Protein AF-A0A0A1Q4S9-F1 (afdb_monomer_lite)

Structure (mmCIF, N/CA/C/O backbone):
data_AF-A0A0A1Q4S9-F1
#
_entry.id   AF-A0A0A1Q4S9-F1
#
loop_
_atom_site.group_PDB
_atom_site.id
_atom_site.type_symbol
_atom_site.label_atom_id
_atom_site.label_alt_id
_atom_site.label_comp_id
_atom_site.label_asym_id
_atom_site.label_entity_id
_atom_site.label_seq_id
_atom_site.pdbx_PDB_ins_code
_atom_site.Cartn_x
_atom_site.Cartn_y
_atom_site.Cartn_z
_atom_site.occupancy
_atom_site.B_iso_or_equiv
_atom_site.auth_seq_id
_atom_site.auth_comp_id
_atom_site.auth_asym_id
_atom_site.auth_atom_id
_atom_site.pdbx_PDB_model_num
ATOM 1 N N . MET A 1 1 ? -1.824 -5.952 11.118 1.00 76.00 1 MET A N 1
ATOM 2 C CA . MET A 1 1 ? -1.906 -4.860 10.124 1.00 76.00 1 MET A CA 1
ATOM 3 C C . MET A 1 1 ? -1.605 -5.470 8.769 1.00 76.00 1 MET A C 1
ATOM 5 O O . MET A 1 1 ? -0.737 -6.333 8.721 1.00 76.00 1 MET A O 1
ATOM 9 N N . ALA A 1 2 ? -2.362 -5.123 7.727 1.00 86.25 2 ALA A N 1
ATOM 10 C CA . ALA A 1 2 ? -2.169 -5.688 6.393 1.00 86.25 2 ALA A CA 1
ATOM 11 C C . ALA A 1 2 ? -1.503 -4.663 5.475 1.00 86.25 2 ALA A C 1
ATOM 13 O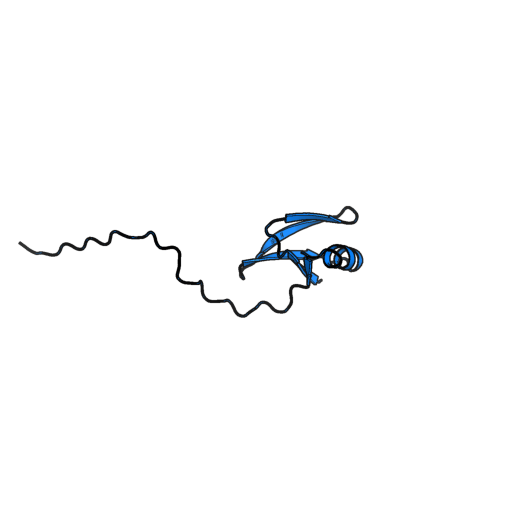 O . ALA A 1 2 ? -1.802 -3.471 5.551 1.00 86.25 2 ALA A O 1
ATOM 14 N N . LEU A 1 3 ? -0.626 -5.150 4.604 1.00 92.88 3 LEU A N 1
ATOM 15 C CA . LEU A 1 3 ? -0.013 -4.357 3.553 1.00 92.88 3 LEU A CA 1
ATOM 16 C C . LEU A 1 3 ? -0.795 -4.610 2.261 1.00 92.88 3 LEU A C 1
ATOM 18 O O . LEU A 1 3 ? -0.988 -5.763 1.871 1.00 92.88 3 LEU A O 1
ATOM 22 N N . ILE A 1 4 ? -1.279 -3.552 1.617 1.00 94.00 4 ILE A N 1
ATOM 23 C CA . ILE A 1 4 ? -1.986 -3.645 0.335 1.00 94.00 4 ILE A CA 1
ATOM 24 C C . ILE A 1 4 ? -1.089 -3.082 -0.753 1.00 94.00 4 ILE A C 1
ATOM 26 O O . ILE A 1 4 ? -0.521 -2.011 -0.587 1.00 94.00 4 ILE A O 1
ATOM 30 N N . GLU A 1 5 ? -0.977 -3.802 -1.863 1.00 94.31 5 GLU A N 1
ATOM 31 C CA . GLU A 1 5 ? -0.270 -3.390 -3.069 1.00 94.31 5 GLU A CA 1
ATOM 32 C C . GLU A 1 5 ? -1.252 -2.836 -4.108 1.00 94.31 5 GLU A C 1
ATOM 34 O O . GLU A 1 5 ? -2.268 -3.466 -4.402 1.00 94.31 5 GLU A O 1
ATOM 39 N N . CYS A 1 6 ? -0.905 -1.696 -4.700 1.00 93.25 6 CYS A N 1
ATOM 40 C CA . CYS A 1 6 ? -1.510 -1.126 -5.894 1.00 93.25 6 CYS A CA 1
ATOM 41 C C . CYS A 1 6 ? -0.712 -1.554 -7.133 1.00 93.25 6 CYS A C 1
ATOM 43 O O . CYS A 1 6 ? 0.433 -1.145 -7.328 1.00 93.25 6 CYS A O 1
ATOM 45 N N . THR A 1 7 ? -1.316 -2.342 -8.018 1.00 91.06 7 THR A N 1
ATOM 46 C CA . THR A 1 7 ? -0.642 -2.817 -9.239 1.00 91.06 7 THR A CA 1
ATOM 47 C C . THR A 1 7 ? -0.693 -1.808 -10.387 1.00 91.06 7 THR A C 1
ATOM 49 O O . THR A 1 7 ? -0.048 -2.017 -11.410 1.00 91.06 7 THR A O 1
ATOM 52 N N . HIS A 1 8 ? -1.474 -0.732 -10.248 1.00 89.50 8 HIS A N 1
ATOM 53 C CA . HIS A 1 8 ? -1.641 0.288 -11.286 1.00 89.50 8 HIS A CA 1
ATOM 54 C C . HIS A 1 8 ? -0.561 1.381 -11.235 1.00 89.50 8 HIS A C 1
ATOM 56 O O . HIS A 1 8 ? -0.321 2.049 -12.238 1.00 89.50 8 HIS A O 1
ATOM 62 N N . GLY A 1 9 ? 0.115 1.550 -10.095 1.00 88.81 9 GLY A N 1
ATOM 63 C CA . GLY A 1 9 ? 1.139 2.576 -9.917 1.00 88.81 9 GLY A CA 1
ATOM 64 C C . GLY A 1 9 ? 0.980 3.375 -8.621 1.00 88.81 9 GLY A C 1
ATOM 65 O O . GLY A 1 9 ? 0.230 2.959 -7.730 1.00 88.81 9 GLY A O 1
ATOM 66 N N . PRO A 1 10 ? 1.662 4.531 -8.514 1.00 91.31 10 PRO A N 1
ATOM 67 C CA . PRO A 1 10 ? 1.524 5.417 -7.368 1.00 91.31 10 PRO A CA 1
ATOM 68 C C . PRO A 1 10 ? 0.102 5.974 -7.327 1.00 91.31 10 PRO A C 1
ATOM 70 O O . PRO A 1 10 ? -0.417 6.464 -8.331 1.00 91.31 10 PRO A O 1
ATOM 73 N N . SER A 1 11 ? -0.539 5.885 -6.166 1.00 92.25 11 SER A N 1
ATOM 74 C CA . SER A 1 11 ? -1.930 6.300 -6.006 1.00 92.25 11 SER A CA 1
ATOM 75 C C . SER A 1 11 ? -2.195 6.764 -4.585 1.00 92.25 11 SER A C 1
ATOM 77 O O . SER A 1 11 ? -1.645 6.224 -3.632 1.00 92.25 11 SER A O 1
ATOM 79 N N . THR A 1 12 ? -3.132 7.694 -4.441 1.00 94.88 12 THR A N 1
ATOM 80 C CA . THR A 1 12 ? -3.753 8.024 -3.156 1.00 94.88 12 THR A CA 1
ATOM 81 C C . THR A 1 12 ? -5.223 7.635 -3.227 1.00 94.88 12 THR A C 1
ATOM 83 O O . THR A 1 12 ? -5.888 7.946 -4.213 1.00 94.88 12 THR A O 1
ATOM 86 N N . 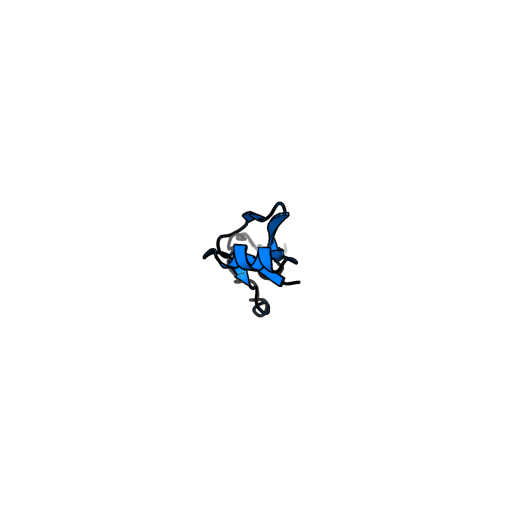ASN A 1 13 ? -5.724 6.914 -2.228 1.00 92.75 13 ASN A N 1
ATOM 87 C CA . ASN A 1 13 ? -7.125 6.512 -2.136 1.00 92.75 13 ASN A CA 1
ATOM 88 C C . ASN A 1 13 ? -7.736 6.961 -0.815 1.00 92.75 13 ASN A C 1
ATOM 90 O O . ASN A 1 13 ? -7.101 6.884 0.232 1.00 92.75 13 ASN A O 1
ATOM 94 N N . HIS A 1 14 ? -8.993 7.393 -0.876 1.00 94.50 14 HIS A N 1
ATOM 95 C CA . HIS A 1 14 ? -9.776 7.762 0.295 1.00 94.50 14 HIS A CA 1
ATOM 96 C C . HIS A 1 14 ? -10.852 6.709 0.539 1.00 94.50 14 HIS A C 1
ATOM 98 O O . HIS A 1 14 ? -11.724 6.504 -0.303 1.00 94.50 14 HIS A O 1
ATOM 104 N N . VAL A 1 15 ? -10.796 6.053 1.697 1.00 94.00 15 VAL A N 1
ATOM 105 C CA . VAL A 1 15 ? -11.730 4.995 2.095 1.00 94.00 15 VAL A CA 1
ATOM 106 C C . VAL A 1 15 ? -12.189 5.268 3.518 1.00 94.00 15 VAL A C 1
ATOM 108 O O . VAL A 1 15 ? -11.363 5.455 4.405 1.00 94.00 15 VAL A O 1
ATOM 111 N N . ASN A 1 16 ? -13.506 5.342 3.734 1.00 91.56 16 ASN A N 1
ATOM 112 C CA . ASN A 1 16 ? -14.115 5.567 5.053 1.00 91.56 16 ASN A CA 1
ATOM 113 C C . ASN A 1 16 ? -13.519 6.757 5.838 1.00 91.56 16 ASN A C 1
ATOM 115 O O . ASN A 1 16 ? -13.363 6.705 7.054 1.00 91.56 16 ASN A O 1
ATOM 119 N N . GLY A 1 17 ? -13.166 7.839 5.137 1.00 91.88 17 GLY A N 1
ATOM 120 C CA . GLY A 1 17 ? -12.562 9.033 5.743 1.00 91.88 17 GLY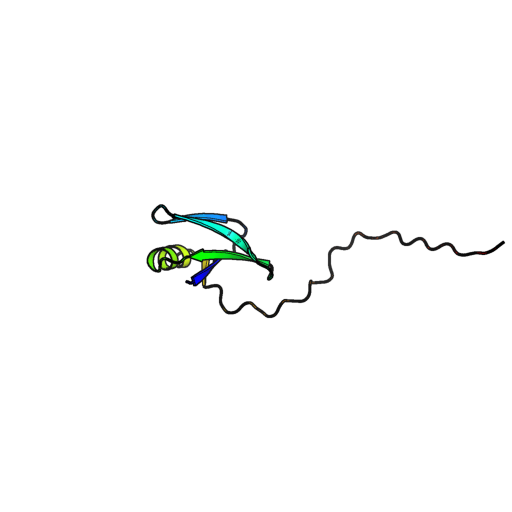 A CA 1
ATOM 121 C C . GLY A 1 17 ? -11.061 8.920 6.039 1.00 91.88 17 GLY A C 1
ATOM 122 O O . GLY A 1 17 ? -10.463 9.904 6.464 1.00 91.88 17 GLY A O 1
ATOM 123 N N . THR A 1 18 ? -10.439 7.771 5.767 1.00 95.75 18 THR A N 1
ATOM 124 C CA . THR A 1 18 ? -8.991 7.565 5.874 1.00 95.75 18 THR A CA 1
ATOM 125 C C . THR A 1 18 ? -8.331 7.691 4.507 1.00 95.75 18 THR A C 1
ATOM 127 O O . THR A 1 18 ? -8.837 7.189 3.502 1.00 95.75 18 THR A O 1
ATOM 130 N N . THR A 1 19 ? -7.185 8.364 4.467 1.00 96.31 19 THR A N 1
ATOM 131 C CA . THR A 1 19 ? -6.369 8.519 3.260 1.00 96.31 19 THR A CA 1
ATOM 132 C C . THR A 1 19 ? -5.236 7.504 3.271 1.00 96.31 19 THR A C 1
ATOM 134 O O . THR A 1 19 ? -4.417 7.507 4.187 1.00 96.31 19 THR A O 1
ATOM 137 N N . TYR A 1 20 ? -5.158 6.682 2.231 1.00 95.25 20 TYR A N 1
ATOM 138 C CA . TYR A 1 20 ? -4.078 5.730 2.005 1.00 95.25 20 TYR A CA 1
ATOM 139 C C . TYR A 1 20 ? -3.237 6.171 0.812 1.00 95.25 20 TYR A C 1
ATOM 141 O O . TYR A 1 20 ? -3.746 6.284 -0.304 1.00 95.25 20 TYR A O 1
ATOM 149 N N . SER A 1 21 ? -1.947 6.400 1.045 1.00 95.94 21 SER A N 1
ATOM 150 C CA . SER A 1 21 ? -0.969 6.695 -0.003 1.00 95.94 21 SER A CA 1
ATOM 151 C C . SER A 1 21 ? -0.161 5.440 -0.306 1.00 95.94 21 SER A C 1
ATOM 153 O O . SER A 1 21 ? 0.481 4.890 0.582 1.00 95.94 21 SER A O 1
ATOM 155 N N . PHE A 1 22 ? -0.220 4.982 -1.555 1.00 94.62 22 PHE A N 1
ATOM 156 C CA . PHE A 1 22 ? 0.497 3.810 -2.042 1.00 94.62 22 PHE A CA 1
ATOM 157 C C . PHE A 1 22 ? 1.844 4.244 -2.615 1.00 94.62 22 PHE A C 1
ATOM 159 O O . PHE A 1 22 ? 1.923 4.740 -3.743 1.00 94.62 22 PHE A O 1
ATOM 166 N N . GLU A 1 23 ? 2.895 4.056 -1.823 1.00 93.44 23 GLU A N 1
ATOM 167 C CA . GLU A 1 23 ? 4.261 4.480 -2.130 1.00 93.44 23 GLU A CA 1
ATOM 168 C C . GLU A 1 23 ? 5.153 3.285 -2.466 1.00 93.44 23 GLU A C 1
ATOM 170 O O . GLU A 1 23 ? 4.839 2.142 -2.143 1.00 93.44 23 GLU A O 1
ATOM 175 N N . ILE A 1 24 ? 6.261 3.540 -3.160 1.00 92.56 24 ILE A N 1
ATOM 176 C CA . ILE A 1 24 ? 7.166 2.477 -3.595 1.00 92.56 24 ILE A CA 1
ATOM 177 C C . ILE A 1 24 ? 7.951 1.896 -2.404 1.00 92.56 24 ILE A C 1
ATOM 179 O O . ILE A 1 24 ? 8.638 2.631 -1.697 1.00 92.56 24 ILE A O 1
ATOM 183 N N . ASP A 1 25 ? 7.871 0.580 -2.193 1.00 88.75 25 ASP A N 1
ATOM 184 C CA . ASP A 1 25 ? 8.687 -0.136 -1.206 1.00 88.75 25 ASP A CA 1
ATOM 185 C C . ASP A 1 25 ? 10.091 -0.467 -1.741 1.00 88.75 25 ASP A C 1
ATOM 187 O O . ASP A 1 25 ? 10.423 -0.259 -2.912 1.00 88.75 25 ASP A O 1
ATOM 191 N N . GLU A 1 26 ? 10.932 -1.054 -0.887 1.00 85.81 26 GLU A N 1
ATOM 192 C CA . GLU A 1 26 ? 12.279 -1.516 -1.257 1.00 85.81 26 GLU A CA 1
ATOM 193 C C . GLU A 1 26 ? 12.295 -2.584 -2.371 1.00 85.81 26 GLU A C 1
ATOM 195 O O . GLU A 1 26 ? 13.353 -2.884 -2.933 1.00 85.81 26 GLU A O 1
ATOM 200 N N . HIS A 1 27 ? 11.142 -3.180 -2.685 1.00 84.62 27 HIS A N 1
ATOM 201 C CA . HIS A 1 27 ? 10.959 -4.200 -3.716 1.00 84.62 27 HIS A CA 1
ATOM 202 C C . HIS A 1 27 ? 10.361 -3.627 -5.009 1.00 84.62 27 HIS A C 1
ATOM 204 O O . HIS A 1 27 ? 10.159 -4.374 -5.969 1.00 84.62 27 HIS A O 1
ATOM 210 N N . GLY A 1 28 ? 10.111 -2.316 -5.063 1.00 87.00 28 GLY A N 1
ATOM 211 C CA . GLY A 1 28 ? 9.544 -1.644 -6.225 1.00 87.00 28 GLY A CA 1
ATOM 212 C C . GLY A 1 28 ? 8.025 -1.788 -6.359 1.00 87.00 28 GLY A C 1
ATOM 213 O O . GLY A 1 28 ? 7.502 -1.571 -7.450 1.00 87.00 28 GLY A O 1
ATOM 214 N N . ARG A 1 29 ? 7.317 -2.180 -5.293 1.00 90.69 29 ARG A N 1
ATOM 215 C CA . ARG A 1 29 ? 5.852 -2.307 -5.261 1.00 90.69 29 ARG A CA 1
ATOM 216 C C . ARG A 1 29 ? 5.231 -1.049 -4.670 1.00 90.69 29 ARG A C 1
ATOM 218 O O . ARG A 1 29 ? 5.762 -0.520 -3.704 1.00 90.69 29 ARG A O 1
ATOM 225 N N . TYR A 1 30 ? 4.089 -0.609 -5.189 1.00 93.94 30 TYR A N 1
ATOM 226 C CA . TYR A 1 30 ? 3.342 0.501 -4.593 1.00 93.94 30 TYR A CA 1
ATOM 227 C C . TYR A 1 30 ? 2.459 -0.033 -3.477 1.00 93.94 30 TYR A C 1
ATOM 229 O O . TYR A 1 30 ? 1.485 -0.721 -3.761 1.00 93.94 30 TYR A O 1
ATOM 237 N N . VAL A 1 31 ? 2.792 0.237 -2.221 1.00 94.00 31 VAL A N 1
ATOM 238 C CA . VAL A 1 31 ? 2.126 -0.364 -1.065 1.00 94.00 31 VAL A CA 1
ATOM 239 C C . VAL A 1 31 ? 1.665 0.675 -0.051 1.00 94.00 31 VAL A C 1
ATOM 241 O O . VAL A 1 31 ? 2.241 1.755 0.049 1.00 94.00 31 VAL A O 1
ATOM 244 N N . ALA A 1 32 ? 0.626 0.334 0.707 1.00 94.81 32 ALA A N 1
ATOM 245 C CA . ALA A 1 32 ? 0.142 1.110 1.843 1.00 94.81 32 ALA A CA 1
ATOM 246 C C . ALA A 1 32 ? -0.229 0.183 3.006 1.00 94.81 32 ALA A C 1
ATOM 248 O O . ALA A 1 32 ? -0.760 -0.915 2.799 1.00 94.81 32 ALA A O 1
ATOM 249 N N . GLU A 1 33 ? 0.021 0.633 4.235 1.00 94.56 33 GLU A N 1
ATOM 250 C CA . GLU A 1 33 ? -0.457 -0.053 5.433 1.00 94.56 33 GLU A CA 1
ATOM 251 C C . GLU A 1 33 ? -1.925 0.288 5.690 1.00 94.56 33 GLU A C 1
ATOM 253 O O . GLU A 1 33 ? -2.305 1.452 5.827 1.00 94.56 33 GLU A O 1
ATOM 258 N N . VAL A 1 34 ? -2.758 -0.746 5.779 1.00 93.69 34 VAL A N 1
ATOM 259 C CA . VAL A 1 34 ? -4.204 -0.607 5.963 1.00 93.69 34 VAL A CA 1
ATOM 260 C C . VAL A 1 34 ? -4.605 -1.380 7.222 1.00 93.69 34 VAL A C 1
ATOM 262 O O . VAL A 1 34 ? -4.776 -2.602 7.181 1.00 93.69 34 VAL A O 1
ATOM 265 N N . PRO A 1 35 ? -4.721 -0.718 8.388 1.00 92.38 35 PRO A N 1
ATOM 266 C CA . PRO A 1 35 ? -4.992 -1.405 9.652 1.00 92.38 35 PRO A CA 1
ATOM 267 C C . PRO A 1 35 ? -6.444 -1.891 9.776 1.00 92.38 35 PRO A C 1
ATOM 269 O O . PRO A 1 35 ? -6.694 -2.894 10.442 1.00 92.38 35 PRO A O 1
ATOM 272 N N . SER A 1 36 ? -7.389 -1.212 9.125 1.00 94.12 36 SER A N 1
ATOM 273 C CA . SER A 1 36 ? -8.822 -1.512 9.176 1.00 94.12 36 SER A CA 1
ATOM 274 C C . SER A 1 36 ? -9.191 -2.652 8.226 1.00 94.12 36 SER A C 1
ATOM 276 O O . SER A 1 36 ? -8.966 -2.562 7.022 1.00 94.12 36 SER A O 1
ATOM 278 N N . ILE A 1 37 ? -9.806 -3.713 8.755 1.00 92.50 37 ILE A N 1
ATOM 279 C CA . ILE A 1 37 ? -10.277 -4.858 7.952 1.00 92.50 37 ILE A CA 1
ATOM 280 C C . ILE A 1 37 ? -11.372 -4.424 6.964 1.00 92.50 37 ILE A C 1
ATOM 282 O O . ILE A 1 37 ? -11.430 -4.933 5.847 1.00 92.50 37 ILE A O 1
ATOM 286 N N . ALA A 1 38 ? -12.213 -3.459 7.349 1.00 93.94 38 ALA A N 1
ATOM 287 C CA . ALA A 1 38 ? -13.240 -2.917 6.463 1.00 93.94 38 ALA A CA 1
ATOM 288 C C . ALA A 1 38 ? -12.609 -2.204 5.258 1.00 93.94 38 ALA A C 1
ATOM 290 O O . ALA A 1 38 ? -13.003 -2.448 4.119 1.00 93.94 38 ALA A O 1
ATOM 291 N N . ASP A 1 39 ? -11.579 -1.392 5.498 1.00 94.75 39 ASP A N 1
ATOM 292 C CA . ASP A 1 39 ? -10.906 -0.642 4.434 1.00 94.75 39 ASP A CA 1
ATOM 293 C C . ASP A 1 39 ? -10.099 -1.580 3.530 1.00 94.75 39 ASP A C 1
ATOM 295 O O . ASP A 1 39 ? -10.082 -1.403 2.312 1.00 94.75 39 ASP A O 1
ATOM 299 N N . GLN A 1 40 ? -9.518 -2.641 4.104 1.00 93.12 40 GLN A N 1
ATOM 300 C CA . GLN A 1 40 ? -8.884 -3.712 3.333 1.00 93.12 40 GLN A CA 1
ATOM 301 C C . GLN A 1 40 ? -9.872 -4.380 2.372 1.00 93.12 40 GLN A C 1
ATOM 303 O O . GLN A 1 40 ? -9.545 -4.577 1.203 1.00 93.12 40 GLN A O 1
ATOM 308 N N . ALA A 1 41 ? -11.079 -4.714 2.842 1.00 92.44 41 ALA A N 1
ATOM 309 C CA . ALA A 1 41 ? -12.104 -5.343 2.014 1.00 92.44 41 ALA A CA 1
ATOM 310 C C . ALA A 1 41 ? -12.574 -4.420 0.878 1.00 92.44 41 ALA A C 1
ATOM 312 O O . ALA A 1 41 ? -12.741 -4.880 -0.251 1.00 92.44 41 ALA A O 1
ATOM 313 N N . VAL A 1 42 ? -12.737 -3.121 1.155 1.00 93.56 42 VAL A N 1
ATOM 314 C CA . VAL A 1 42 ? -13.100 -2.126 0.134 1.00 93.56 42 VAL A CA 1
ATOM 315 C C . VAL A 1 42 ? -12.009 -2.015 -0.925 1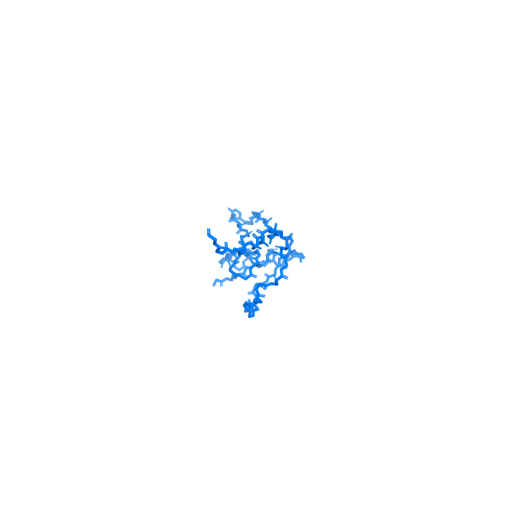.00 93.56 42 VAL A C 1
ATOM 317 O O . VAL A 1 42 ? -12.306 -2.135 -2.111 1.00 93.56 42 VAL A O 1
ATOM 320 N N . LEU A 1 43 ? -10.750 -1.841 -0.523 1.00 91.94 43 LEU A N 1
ATOM 321 C CA . LEU A 1 43 ? -9.638 -1.724 -1.465 1.00 91.94 43 LEU A CA 1
ATOM 322 C C . LEU A 1 43 ? -9.511 -2.992 -2.317 1.00 91.94 43 LEU A C 1
ATOM 324 O O . LEU A 1 43 ? -9.582 -2.904 -3.537 1.00 91.94 43 LEU A O 1
ATOM 328 N N . CYS A 1 44 ? -9.441 -4.173 -1.700 1.00 89.38 44 CYS A N 1
ATOM 329 C CA . CYS A 1 44 ? -9.302 -5.454 -2.406 1.00 89.38 44 CYS A CA 1
ATOM 330 C C . CYS A 1 44 ? -10.521 -5.850 -3.264 1.00 89.38 44 CYS A C 1
ATOM 332 O O . CYS A 1 44 ? -10.441 -6.826 -4.007 1.00 89.38 44 CYS A O 1
ATOM 334 N N . SER A 1 45 ? -11.645 -5.125 -3.183 1.00 90.56 45 SER A N 1
ATOM 335 C CA . SER A 1 45 ? -12.772 -5.298 -4.113 1.00 90.56 45 SER A CA 1
ATOM 336 C C . SER A 1 45 ? -12.502 -4.684 -5.494 1.00 90.56 45 SER A C 1
ATOM 338 O O . SER A 1 45 ? -13.165 -5.027 -6.474 1.00 90.56 45 SER A O 1
ATOM 340 N N . VAL A 1 46 ? -11.512 -3.793 -5.590 1.00 88.12 46 VAL A N 1
ATOM 341 C CA . VAL A 1 46 ? -11.093 -3.142 -6.831 1.00 88.12 46 VAL A CA 1
ATOM 342 C C . VAL A 1 46 ? -9.946 -3.929 -7.459 1.00 88.12 46 VAL A C 1
ATOM 344 O O . VAL A 1 46 ? -8.985 -4.301 -6.791 1.00 88.12 46 VAL A O 1
ATOM 347 N N . GLN A 1 47 ? -10.006 -4.117 -8.779 1.00 84.44 47 GLN A N 1
ATOM 348 C CA . GLN A 1 47 ? -9.098 -4.986 -9.539 1.00 84.44 47 GLN A CA 1
ATOM 349 C C . GLN A 1 47 ? -7.598 -4.667 -9.378 1.00 84.44 47 GLN A C 1
ATOM 351 O O . GLN A 1 47 ? -6.760 -5.538 -9.603 1.00 84.44 47 GLN A O 1
ATOM 356 N N . TYR A 1 48 ? -7.254 -3.436 -8.998 1.00 87.81 48 TYR A N 1
ATOM 357 C CA . TYR A 1 48 ? -5.873 -2.963 -8.903 1.00 87.81 48 TYR A CA 1
ATOM 358 C C . TYR A 1 48 ? -5.262 -3.050 -7.501 1.00 87.81 48 TYR A C 1
ATOM 360 O O . TYR A 1 48 ? -4.077 -2.750 -7.361 1.00 87.81 48 TYR A O 1
ATOM 368 N N . PHE A 1 49 ? -6.027 -3.441 -6.478 1.00 90.56 49 PHE A N 1
ATOM 369 C CA . PHE A 1 49 ? -5.510 -3.612 -5.121 1.00 90.56 49 PHE A CA 1
ATOM 370 C C . PHE A 1 49 ? -5.508 -5.082 -4.723 1.00 90.56 49 PHE A C 1
ATOM 372 O O . PHE A 1 49 ? -6.480 -5.807 -4.926 1.00 90.56 49 PHE A O 1
ATOM 379 N N . ARG A 1 50 ? -4.410 -5.522 -4.114 1.00 89.88 50 ARG A N 1
ATOM 380 C CA . ARG A 1 50 ? -4.274 -6.880 -3.583 1.00 89.88 50 ARG A CA 1
ATOM 381 C C . ARG A 1 50 ? -3.536 -6.869 -2.260 1.00 89.88 50 ARG A C 1
ATOM 383 O O . ARG A 1 50 ? -2.719 -5.986 -2.014 1.00 89.88 50 ARG A O 1
ATOM 390 N N . LEU A 1 51 ? -3.764 -7.885 -1.434 1.00 90.00 51 LEU A N 1
ATOM 391 C CA . LEU A 1 51 ? -2.897 -8.129 -0.285 1.00 90.00 51 LEU A CA 1
ATOM 392 C C . LEU A 1 51 ? -1.468 -8.346 -0.786 1.00 90.00 51 LEU A C 1
ATOM 394 O O . LEU A 1 51 ? -1.212 -9.236 -1.602 1.00 90.00 51 LEU A O 1
ATOM 398 N N 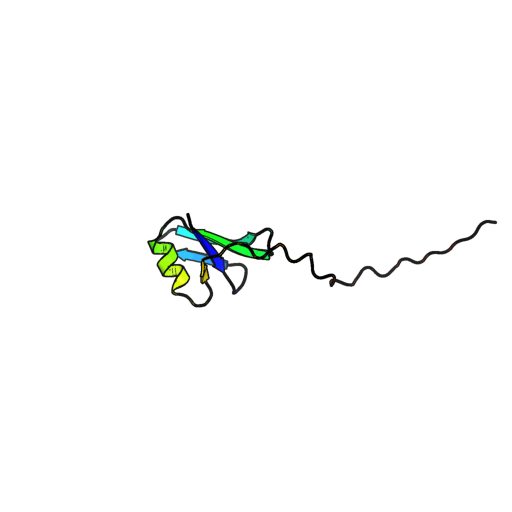. ALA A 1 52 ? -0.548 -7.514 -0.308 1.00 83.75 52 ALA A N 1
ATOM 399 C CA . ALA A 1 52 ? 0.866 -7.708 -0.543 1.00 83.75 52 ALA A CA 1
ATOM 400 C C . ALA A 1 52 ? 1.274 -8.960 0.242 1.00 83.75 52 ALA A C 1
ATOM 402 O O . ALA A 1 52 ? 1.385 -8.934 1.467 1.00 83.75 52 ALA A O 1
ATOM 403 N N . GLY A 1 53 ? 1.433 -10.081 -0.465 1.00 76.62 53 GLY A N 1
ATOM 404 C CA . GLY A 1 53 ? 2.008 -11.295 0.109 1.00 76.62 53 GLY A CA 1
ATOM 405 C C . GLY A 1 53 ? 3.467 -11.088 0.527 1.00 76.62 53 GLY A C 1
ATOM 406 O O . GLY A 1 53 ? 4.011 -9.979 0.426 1.00 76.62 53 GLY A O 1
ATOM 407 N N . GLU A 1 54 ? 4.114 -12.179 0.953 1.00 64.62 54 GLU A N 1
ATOM 408 C CA . GLU A 1 54 ? 5.550 -12.179 1.248 1.00 64.62 54 GLU A CA 1
ATOM 409 C C . GLU A 1 54 ? 6.305 -11.543 0.068 1.00 64.62 54 GLU A C 1
ATOM 411 O O . GLU A 1 54 ? 6.016 -11.877 -1.091 1.00 64.62 54 GLU A O 1
ATOM 416 N N . PRO A 1 55 ? 7.174 -10.544 0.319 1.00 59.16 55 PRO A N 1
ATOM 417 C CA . PRO A 1 55 ? 7.842 -9.846 -0.763 1.00 59.16 55 PRO A CA 1
ATOM 418 C C . PRO A 1 55 ? 8.575 -10.870 -1.632 1.00 59.16 55 PRO A C 1
ATOM 420 O O . PRO A 1 55 ? 9.275 -11.733 -1.093 1.00 59.16 55 PRO A O 1
ATOM 423 N N . PRO A 1 56 ? 8.449 -10.803 -2.971 1.00 61.19 56 PRO A N 1
ATOM 424 C CA . PRO A 1 56 ? 9.278 -11.641 -3.817 1.00 61.19 56 PRO A CA 1
ATOM 425 C C . PRO A 1 56 ? 10.749 -11.376 -3.455 1.00 61.19 56 PRO A C 1
ATOM 427 O O . PRO A 1 56 ? 11.098 -10.219 -3.166 1.00 61.19 56 PRO A O 1
ATOM 430 N N . PRO A 1 57 ? 11.618 -12.409 -3.461 1.00 54.75 57 PRO A N 1
ATOM 431 C CA . PRO A 1 57 ? 13.037 -12.221 -3.181 1.00 54.75 57 PRO A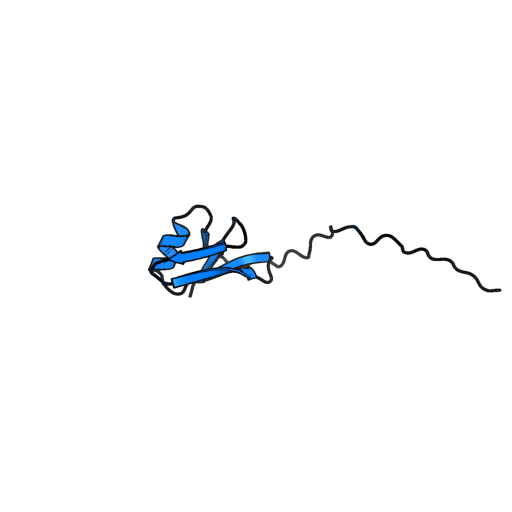 CA 1
ATOM 432 C C . PRO A 1 57 ? 13.534 -11.075 -4.054 1.00 54.75 57 PRO A C 1
ATOM 434 O O . PRO A 1 57 ? 13.191 -11.042 -5.241 1.00 54.75 57 PRO A O 1
ATOM 437 N N . LYS A 1 58 ? 14.252 -10.112 -3.445 1.00 55.88 58 LYS A N 1
ATOM 438 C CA . LYS A 1 58 ? 14.737 -8.892 -4.111 1.00 55.88 58 LYS A CA 1
ATOM 439 C C . LYS A 1 58 ? 15.263 -9.304 -5.482 1.00 55.88 58 LYS A C 1
ATOM 441 O O . LYS A 1 58 ? 16.312 -9.942 -5.566 1.00 55.88 58 LYS A O 1
ATOM 446 N N . ARG A 1 59 ? 14.514 -9.013 -6.556 1.00 55.06 59 ARG A N 1
ATOM 447 C CA . ARG A 1 59 ? 15.023 -9.252 -7.904 1.00 55.06 59 ARG A CA 1
ATOM 448 C C . ARG A 1 59 ? 16.180 -8.286 -8.006 1.00 55.06 59 ARG A C 1
ATOM 450 O O . ARG A 1 59 ? 15.956 -7.076 -8.021 1.00 55.06 59 ARG A O 1
ATOM 457 N N . GLY A 1 60 ? 17.403 -8.818 -7.957 1.00 50.16 60 GLY A N 1
ATOM 458 C CA . GLY A 1 60 ? 18.600 -8.040 -8.221 1.00 50.16 60 GLY A CA 1
ATOM 459 C C . GLY A 1 60 ? 18.300 -7.174 -9.432 1.00 50.16 60 GLY A C 1
ATOM 460 O O . GLY A 1 60 ? 17.805 -7.691 -10.436 1.00 50.16 60 GLY A O 1
ATOM 461 N N . ARG A 1 61 ? 18.455 -5.859 -9.250 1.00 48.53 61 ARG A N 1
ATOM 462 C CA . ARG A 1 61 ? 18.249 -4.813 -10.254 1.00 48.53 61 ARG A CA 1
ATOM 463 C C . ARG A 1 61 ? 18.427 -5.399 -11.666 1.00 48.53 61 ARG A C 1
ATOM 465 O O . ARG A 1 61 ? 19.530 -5.870 -11.945 1.00 48.53 61 ARG A O 1
ATOM 472 N N . PRO A 1 62 ? 17.419 -5.380 -12.558 1.00 53.00 62 PRO A N 1
ATOM 473 C CA . PRO A 1 62 ? 17.683 -5.726 -13.947 1.00 53.00 62 PRO A CA 1
ATOM 474 C C . PRO A 1 62 ? 18.773 -4.767 -14.464 1.00 53.00 62 PRO A C 1
ATOM 476 O O . PRO A 1 62 ? 18.622 -3.548 -14.313 1.00 53.00 62 PRO A O 1
ATOM 479 N N . PRO A 1 63 ? 19.904 -5.258 -15.003 1.00 48.97 63 PRO A N 1
ATOM 480 C CA . PRO A 1 63 ? 20.908 -4.381 -15.581 1.00 48.97 63 PRO A CA 1
ATOM 481 C C . PRO A 1 63 ? 20.312 -3.811 -16.868 1.00 48.97 63 PRO A C 1
ATOM 483 O O . PRO A 1 63 ? 20.152 -4.525 -17.852 1.00 48.97 63 PRO A O 1
ATOM 486 N N . GLY A 1 64 ? 19.899 -2.542 -16.853 1.00 44.38 64 GLY A N 1
ATOM 487 C CA . GLY A 1 64 ? 19.197 -1.999 -18.014 1.00 44.38 64 GLY A CA 1
ATOM 488 C C . GLY A 1 64 ? 18.699 -0.566 -17.905 1.00 44.38 64 GLY A C 1
ATOM 489 O O . GLY A 1 64 ? 17.549 -0.298 -18.228 1.00 44.38 64 GLY A O 1
ATOM 490 N N . LYS A 1 65 ? 19.559 0.378 -17.517 1.00 41.88 65 LYS A N 1
ATOM 491 C CA . LYS A 1 65 ? 19.452 1.750 -18.036 1.00 41.88 65 LYS A CA 1
ATOM 492 C C . LYS A 1 65 ? 20.816 2.146 -18.584 1.00 41.88 65 LYS A C 1
ATOM 494 O O . LYS A 1 65 ? 21.625 2.771 -17.907 1.00 41.88 65 LYS A O 1
ATOM 499 N N . GLY A 1 66 ? 21.088 1.691 -19.805 1.00 46.66 66 GLY A N 1
ATOM 500 C CA . GLY A 1 66 ? 22.198 2.188 -20.600 1.00 46.66 66 GLY A CA 1
ATOM 501 C C . GLY A 1 66 ? 21.983 3.667 -20.905 1.00 46.66 66 GLY A C 1
ATOM 502 O O . GLY A 1 66 ? 21.104 4.021 -21.685 1.00 46.66 66 GLY A O 1
ATOM 503 N N . LYS A 1 67 ? 22.774 4.519 -20.255 1.00 45.91 67 LYS A N 1
ATOM 504 C CA . LYS A 1 67 ? 23.434 5.676 -20.871 1.00 45.91 67 LYS A CA 1
ATOM 505 C C . LYS A 1 67 ? 24.541 6.143 -19.925 1.00 45.91 67 LYS A C 1
ATOM 507 O O . LYS A 1 67 ? 24.370 7.048 -19.120 1.00 45.91 67 LYS A O 1
ATOM 512 N N . GLY A 1 68 ? 25.656 5.433 -20.004 1.00 42.09 68 GLY A N 1
ATOM 513 C CA . GLY A 1 68 ? 26.936 5.786 -19.407 1.00 42.09 68 GLY A CA 1
ATOM 514 C C . GLY A 1 68 ? 28.011 5.370 -20.397 1.00 42.09 68 GLY A C 1
ATOM 515 O O . GLY A 1 68 ? 28.749 4.430 -20.146 1.00 42.09 68 GLY A O 1
ATOM 516 N N . GLU A 1 69 ? 27.991 5.988 -21.576 1.00 42.69 69 GLU A N 1
ATOM 517 C CA . GLU A 1 69 ? 29.031 5.840 -22.588 1.00 42.69 69 GLU A CA 1
ATOM 518 C C . GLU A 1 69 ? 29.864 7.119 -22.562 1.00 42.69 69 GLU A C 1
ATOM 520 O O . GLU A 1 69 ? 29.390 8.169 -22.990 1.00 42.69 69 GLU A O 1
ATOM 525 N N . ALA A 1 70 ? 31.046 7.028 -21.948 1.00 43.19 70 ALA A N 1
ATOM 526 C CA . ALA A 1 70 ? 32.285 7.694 -22.359 1.00 43.19 70 ALA A CA 1
ATOM 527 C C . ALA A 1 70 ? 33.408 7.349 -21.360 1.00 43.19 70 ALA A C 1
ATOM 529 O O . ALA A 1 70 ? 33.890 8.202 -20.620 1.00 43.19 70 ALA A O 1
ATOM 530 N N . ASP A 1 71 ? 33.847 6.088 -21.365 1.00 41.66 71 ASP A N 1
ATOM 531 C CA . ASP A 1 71 ? 35.226 5.750 -21.007 1.00 41.66 71 ASP A CA 1
ATOM 532 C C . ASP A 1 71 ? 36.058 5.880 -22.291 1.00 41.66 71 ASP A C 1
ATOM 534 O O . ASP A 1 71 ? 36.126 4.962 -23.108 1.00 41.66 71 ASP A O 1
ATOM 538 N N . ALA A 1 72 ? 36.665 7.048 -22.506 1.00 44.56 72 ALA A N 1
ATOM 539 C CA . ALA A 1 72 ? 37.735 7.217 -23.485 1.00 44.56 72 ALA A CA 1
ATOM 540 C C . ALA A 1 72 ? 39.075 7.195 -22.743 1.00 44.56 72 ALA A C 1
ATOM 542 O O . ALA A 1 72 ? 39.598 8.211 -22.289 1.00 44.56 72 ALA A O 1
ATOM 543 N N . LYS A 1 73 ? 39.618 5.986 -22.608 1.00 44.59 73 LYS A N 1
ATOM 544 C CA . LYS A 1 73 ? 40.979 5.703 -22.153 1.00 44.59 73 LYS A CA 1
ATOM 545 C C . LYS A 1 73 ? 41.983 6.114 -23.233 1.00 44.59 73 LYS A C 1
ATOM 547 O O . LYS A 1 73 ? 42.025 5.496 -24.293 1.00 44.59 73 LYS A O 1
ATOM 552 N N . GLY A 1 74 ? 42.853 7.071 -22.924 1.00 40.12 74 GLY A N 1
ATOM 553 C CA . GLY A 1 74 ? 44.093 7.332 -23.657 1.00 40.12 74 GLY A CA 1
ATOM 554 C C . GLY A 1 74 ? 45.290 7.200 -22.718 1.00 40.12 74 GLY A C 1
ATOM 555 O O . GLY A 1 74 ? 45.521 8.069 -21.887 1.00 40.12 74 GLY A O 1
ATOM 556 N N . LYS A 1 75 ? 46.027 6.088 -22.824 1.00 50.16 75 LYS A N 1
ATOM 557 C CA . LYS A 1 75 ? 47.386 5.937 -22.274 1.00 50.16 75 LYS A CA 1
ATOM 558 C C . LYS A 1 75 ? 48.366 6.777 -23.108 1.00 50.16 75 LYS A C 1
ATOM 560 O O . LYS A 1 75 ? 48.212 6.771 -24.324 1.00 50.16 75 LYS A O 1
ATOM 565 N N . ALA A 1 76 ? 49.416 7.330 -22.495 1.00 43.12 76 ALA A N 1
ATOM 566 C CA . ALA A 1 76 ? 50.826 6.970 -22.752 1.00 43.12 76 ALA A CA 1
ATOM 567 C C . ALA A 1 76 ? 51.805 8.010 -22.168 1.00 43.12 76 ALA A C 1
ATOM 569 O O . ALA A 1 76 ? 51.542 9.206 -22.193 1.00 43.12 76 ALA A O 1
ATOM 570 N N . GLU A 1 77 ? 52.916 7.491 -21.645 1.00 42.41 77 GLU A N 1
ATOM 571 C CA . GLU A 1 77 ? 54.127 8.186 -21.199 1.00 42.41 77 GLU A CA 1
ATOM 572 C C . GLU A 1 77 ? 54.861 8.908 -22.344 1.00 42.41 77 GLU A C 1
ATOM 574 O O . GLU A 1 77 ? 54.739 8.517 -23.509 1.00 42.41 77 GLU A O 1
ATOM 579 N N . GLY A 1 78 ? 55.665 9.910 -21.972 1.00 38.28 78 GLY A N 1
ATOM 580 C CA . GLY A 1 78 ? 56.592 10.663 -22.821 1.00 38.28 78 GLY A CA 1
ATOM 581 C C . GLY A 1 78 ? 57.168 11.855 -22.075 1.00 38.28 78 GLY A C 1
ATOM 582 O O . GLY A 1 78 ? 56.451 12.876 -22.011 1.00 38.28 78 GLY A O 1
#

Secondary structure (DSSP, 8-state):
-EEEEESSSSEEEEETTEEEEEEE-TTS-EEEEE--HHHHHHHHTSTTEEE--SPPP-----S---------------

pLDDT: mean 77.36, std 20.75, range [38.28, 96.31]

Sequence (78 aa):
MALIECTHGPSTNHVNGTTYSFEIDEHGRYVAEVPSIADQAVLCSVQYFRLAGEPPPKRGRPPGKGKGEADAKGKAEG

Foldseek 3Di:
DFKKFFQVDFDWDADPNDIWTQPQDPQRTRITDDPDPVRLVVQCVDPRMDTDDDRDDRPPPDPDDDDDDDPPDDDDDD

Radius of gyration: 20.63 Å; chains: 1; bounding box: 71×23×34 Å